Protein AF-A0A8S9NNX0-F1 (afdb_monomer_lite)

InterPro domains:
  IPR007657 Glycosyltransferase 61 [PTHR48437] (2-132)

Sequence (149 aa):
MLNEYVQEGGIDTHTMRDLVASIRVVGTEDFVCEEWVEEPTLLVTRFEYANMFHTVTDWYSAYVSSRVTGLPNRPHVVFIDGHCTTQLEETWTALFSGIRYAKNFSKPVCFRHAVLSPLGYETALVKGLSEEIYCKEESSAQSLAKPQR

Structure (mmCIF, N/CA/C/O backbone):
data_AF-A0A8S9NNX0-F1
#
_entry.id   AF-A0A8S9NNX0-F1
#
loop_
_atom_site.group_PDB
_atom_site.id
_atom_site.type_symbol
_atom_site.label_atom_id
_atom_site.label_alt_id
_atom_site.label_comp_id
_atom_site.label_asym_id
_atom_site.label_entity_id
_atom_site.label_seq_id
_atom_site.pdbx_PDB_ins_code
_atom_site.Cartn_x
_atom_site.Cartn_y
_atom_site.Cartn_z
_atom_site.occupancy
_atom_site.B_iso_or_equiv
_atom_site.auth_seq_id
_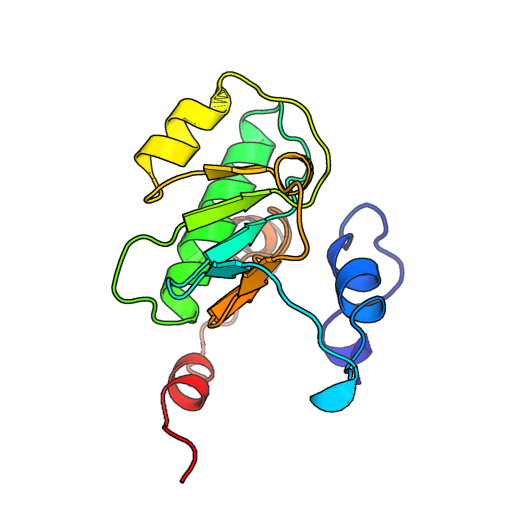atom_site.auth_comp_id
_atom_site.auth_asym_id
_atom_site.auth_atom_id
_atom_site.pdbx_PDB_model_num
ATOM 1 N N . MET A 1 1 ? -2.770 -25.500 1.311 1.00 59.56 1 MET A N 1
ATOM 2 C CA . MET A 1 1 ? -1.909 -24.846 2.340 1.00 59.56 1 MET A CA 1
ATOM 3 C C . MET A 1 1 ? -1.230 -23.612 1.748 1.00 59.56 1 MET A C 1
ATOM 5 O O . MET A 1 1 ? -1.128 -23.543 0.537 1.00 59.56 1 MET A O 1
ATOM 9 N N . LEU A 1 2 ? -0.737 -22.656 2.556 1.00 61.38 2 LEU A N 1
ATOM 10 C CA . LEU A 1 2 ? -0.087 -21.413 2.075 1.00 61.38 2 LEU A CA 1
ATOM 11 C C . LEU A 1 2 ? 1.001 -21.660 1.006 1.00 61.38 2 LEU A C 1
ATOM 13 O O . LEU A 1 2 ? 1.116 -20.884 0.066 1.00 61.38 2 LEU A O 1
ATOM 17 N N . ASN A 1 3 ? 1.710 -22.790 1.097 1.00 65.00 3 ASN A N 1
ATOM 18 C CA . ASN A 1 3 ? 2.726 -23.236 0.134 1.00 65.00 3 ASN A CA 1
ATOM 19 C C . ASN A 1 3 ? 2.211 -23.467 -1.297 1.00 65.00 3 ASN A C 1
ATOM 21 O O . ASN A 1 3 ? 3.009 -23.473 -2.227 1.00 65.00 3 ASN A O 1
ATOM 25 N N . GLU A 1 4 ? 0.906 -23.664 -1.484 1.00 65.81 4 GLU A N 1
ATOM 26 C CA . GLU A 1 4 ? 0.286 -23.783 -2.813 1.00 65.81 4 GLU A CA 1
ATOM 27 C C . GLU A 1 4 ? 0.162 -22.425 -3.516 1.00 65.81 4 GLU A C 1
ATOM 29 O O . GLU A 1 4 ? 0.080 -22.382 -4.738 1.00 65.81 4 GLU A O 1
ATOM 34 N N . TYR A 1 5 ? 0.157 -21.326 -2.754 1.00 63.59 5 TYR A N 1
ATOM 35 C CA . TYR A 1 5 ? -0.096 -19.974 -3.263 1.00 63.59 5 TYR A CA 1
ATOM 36 C C . TYR A 1 5 ? 1.111 -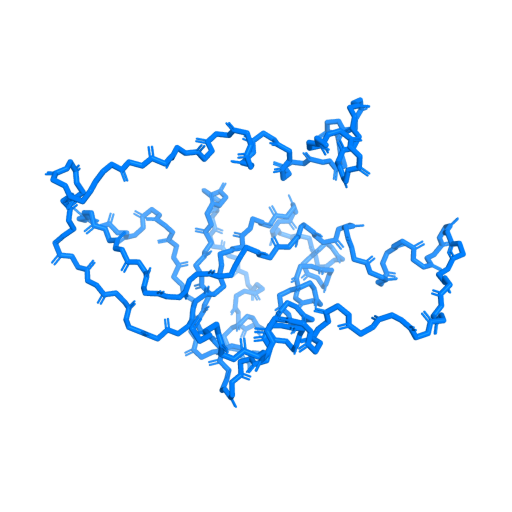19.042 -3.120 1.00 63.59 5 TYR A C 1
ATOM 38 O O . TYR A 1 5 ? 1.243 -18.087 -3.879 1.00 63.59 5 TYR A O 1
ATOM 46 N N . VAL A 1 6 ? 1.997 -19.315 -2.160 1.00 65.31 6 VAL A N 1
ATOM 47 C CA . VAL A 1 6 ? 3.218 -18.551 -1.897 1.00 65.31 6 VAL A CA 1
ATOM 48 C C . VAL A 1 6 ? 4.348 -19.558 -1.717 1.00 65.31 6 VAL A C 1
ATOM 50 O O . VAL A 1 6 ? 4.319 -20.337 -0.766 1.00 65.31 6 VAL A O 1
ATOM 53 N N . GLN A 1 7 ? 5.322 -19.596 -2.626 1.00 61.66 7 GLN A N 1
ATOM 54 C CA . GLN A 1 7 ? 6.425 -20.564 -2.566 1.00 61.66 7 GLN A CA 1
ATOM 55 C C . GLN A 1 7 ? 7.536 -20.105 -1.601 1.00 61.66 7 GLN A C 1
ATOM 57 O O . GLN A 1 7 ? 7.629 -18.933 -1.235 1.00 61.66 7 GLN A O 1
ATOM 62 N N . GLU A 1 8 ? 8.340 -21.052 -1.116 1.00 58.00 8 GLU A N 1
ATOM 63 C CA . GLU A 1 8 ? 9.495 -20.809 -0.239 1.00 58.00 8 GLU A CA 1
ATOM 64 C C . GLU A 1 8 ? 10.768 -20.570 -1.074 1.00 58.00 8 GLU A C 1
ATOM 66 O O . GLU A 1 8 ? 10.925 -21.177 -2.129 1.00 58.00 8 GLU A O 1
ATOM 71 N N . GLY A 1 9 ? 11.691 -19.721 -0.599 1.00 53.53 9 GLY A N 1
ATOM 72 C CA . GLY A 1 9 ? 13.013 -19.525 -1.228 1.00 53.53 9 GLY A CA 1
ATOM 73 C C . GLY A 1 9 ? 13.219 -18.223 -2.012 1.00 53.53 9 GLY A C 1
ATOM 74 O O . GLY A 1 9 ? 14.293 -18.022 -2.568 1.00 53.53 9 GLY A O 1
ATOM 75 N N . GLY A 1 10 ? 12.239 -17.320 -2.018 1.00 55.75 10 GLY A N 1
ATOM 76 C CA . GLY A 1 10 ? 12.318 -16.020 -2.685 1.00 55.75 10 GLY A CA 1
ATOM 77 C C . GLY A 1 10 ? 12.356 -14.849 -1.708 1.00 55.75 10 GLY A C 1
ATOM 78 O O . GLY A 1 10 ? 11.469 -14.013 -1.743 1.00 55.75 10 GLY A O 1
ATOM 79 N N . ILE A 1 11 ? 13.312 -14.779 -0.779 1.00 49.47 11 ILE A N 1
ATOM 80 C CA . ILE A 1 11 ? 13.356 -13.677 0.214 1.00 49.47 11 ILE A CA 1
ATOM 81 C C . ILE A 1 11 ? 13.494 -12.302 -0.480 1.00 49.47 11 ILE A C 1
ATOM 83 O O . ILE A 1 11 ? 12.948 -11.313 0.004 1.00 49.47 11 ILE A O 1
ATOM 87 N N . ASP A 1 12 ? 14.094 -12.269 -1.675 1.00 52.91 12 ASP A N 1
ATOM 88 C CA . ASP A 1 12 ? 14.181 -11.081 -2.540 1.00 52.91 12 ASP A CA 1
ATOM 89 C C . ASP A 1 12 ? 12.885 -10.785 -3.334 1.00 52.91 12 ASP A C 1
ATOM 91 O O . ASP A 1 12 ? 12.769 -9.739 -3.969 1.00 52.91 12 ASP A O 1
ATOM 95 N N . THR A 1 13 ? 11.903 -11.693 -3.317 1.00 54.28 13 THR A N 1
ATOM 96 C CA . THR A 1 13 ? 10.681 -11.663 -4.147 1.00 54.28 13 THR A CA 1
ATOM 97 C C . THR A 1 13 ? 9.374 -11.754 -3.342 1.00 54.28 13 THR A C 1
ATOM 99 O O . THR A 1 13 ? 8.355 -11.229 -3.778 1.00 54.28 13 THR A O 1
ATOM 102 N N . HIS A 1 14 ? 9.377 -12.322 -2.131 1.00 56.34 14 HIS A N 1
ATOM 103 C CA . HIS A 1 14 ? 8.176 -12.731 -1.390 1.00 56.34 14 HIS A CA 1
ATOM 104 C C . HIS A 1 14 ? 8.104 -12.176 0.043 1.00 56.34 14 HIS A C 1
ATOM 106 O O . HIS A 1 14 ? 7.770 -12.899 0.986 1.00 56.34 14 HIS A O 1
ATOM 112 N N . THR A 1 15 ? 8.323 -10.872 0.232 1.00 62.81 15 THR A N 1
ATOM 113 C CA . THR A 1 15 ? 8.148 -10.205 1.545 1.00 62.81 15 THR A CA 1
ATOM 114 C C . THR A 1 15 ? 6.732 -10.351 2.129 1.00 62.81 15 THR A C 1
ATOM 116 O O . THR A 1 15 ? 6.525 -10.184 3.330 1.00 62.81 15 THR A O 1
ATOM 119 N N . MET A 1 16 ? 5.745 -10.725 1.307 1.00 66.56 16 MET A N 1
ATOM 120 C CA . MET A 1 16 ? 4.369 -10.980 1.741 1.00 66.56 16 MET A CA 1
ATOM 121 C C . MET A 1 16 ? 4.189 -12.318 2.471 1.00 66.56 16 MET A C 1
ATOM 123 O O . MET A 1 16 ? 3.224 -12.452 3.222 1.00 66.56 16 MET A O 1
ATOM 127 N N . ARG A 1 17 ? 5.082 -13.305 2.290 1.00 72.69 17 ARG A N 1
ATOM 128 C CA . ARG A 1 17 ? 4.954 -14.616 2.953 1.00 72.69 17 ARG A CA 1
ATOM 129 C C . ARG A 1 17 ? 5.031 -14.469 4.465 1.00 72.69 17 ARG A C 1
ATOM 131 O O . ARG A 1 17 ? 4.129 -14.919 5.166 1.00 72.69 17 ARG A O 1
ATOM 138 N N . ASP A 1 18 ? 6.083 -13.813 4.939 1.00 73.12 18 ASP A N 1
ATOM 139 C CA . ASP A 1 18 ? 6.315 -13.601 6.366 1.00 73.12 18 ASP A CA 1
ATOM 140 C C . ASP A 1 18 ? 5.233 -12.701 6.963 1.00 73.12 18 ASP A C 1
ATOM 142 O O . ASP A 1 18 ? 4.747 -12.970 8.061 1.00 73.12 18 ASP A O 1
ATOM 146 N N . LEU A 1 19 ? 4.769 -11.698 6.204 1.00 75.19 19 LEU A N 1
ATOM 147 C CA . LEU A 1 19 ? 3.626 -10.880 6.598 1.00 75.19 19 LEU A CA 1
ATOM 148 C C . LEU A 1 19 ? 2.377 -11.745 6.814 1.00 75.19 19 LEU A C 1
ATOM 150 O O . LEU A 1 19 ? 1.790 -11.691 7.891 1.00 75.19 19 LEU A O 1
ATOM 154 N N . VAL A 1 20 ? 1.989 -12.573 5.839 1.00 78.94 20 VAL A N 1
ATOM 155 C CA . VAL A 1 20 ? 0.808 -13.447 5.948 1.00 78.94 20 VAL A CA 1
ATOM 156 C C . VAL A 1 20 ? 0.980 -14.480 7.063 1.00 78.94 20 VAL A C 1
ATOM 158 O O . VAL A 1 20 ? 0.051 -14.702 7.835 1.00 78.94 20 VAL A O 1
ATOM 161 N N . ALA A 1 21 ? 2.168 -15.071 7.201 1.00 80.19 21 ALA A N 1
ATOM 162 C CA . ALA A 1 21 ? 2.479 -16.023 8.265 1.00 80.19 21 ALA A CA 1
ATOM 163 C C . ALA A 1 21 ? 2.446 -15.385 9.666 1.00 80.19 21 ALA A C 1
ATOM 165 O O . ALA A 1 21 ? 2.185 -16.076 10.651 1.00 80.19 21 ALA A O 1
ATOM 166 N N . SER A 1 22 ? 2.683 -14.074 9.765 1.00 81.50 22 SER A N 1
ATOM 167 C CA . SER A 1 22 ? 2.605 -13.326 11.023 1.00 81.50 22 SER A CA 1
ATOM 168 C C . SER A 1 22 ? 1.176 -12.965 11.448 1.00 81.50 22 SER A C 1
ATOM 170 O O . SER A 1 22 ? 0.970 -12.565 12.597 1.00 81.50 22 SER A O 1
ATOM 172 N N . ILE A 1 23 ? 0.184 -13.119 10.559 1.00 84.75 23 ILE A N 1
ATOM 173 C CA . ILE A 1 23 ? -1.217 -12.814 10.864 1.00 84.75 23 ILE A CA 1
ATOM 174 C C . ILE A 1 23 ? -1.715 -13.765 11.951 1.00 84.75 23 ILE A C 1
ATOM 176 O O . ILE A 1 23 ? -1.660 -14.988 11.829 1.00 84.75 23 ILE A O 1
ATOM 180 N N . ARG A 1 24 ? -2.254 -13.181 13.020 1.00 87.06 24 ARG A N 1
ATOM 181 C CA . ARG A 1 24 ? -2.886 -13.911 14.116 1.00 87.06 24 ARG A CA 1
ATOM 182 C C . ARG A 1 24 ? -4.384 -13.678 14.088 1.00 87.06 24 ARG A C 1
ATOM 184 O O . ARG A 1 24 ? -4.836 -12.540 14.014 1.00 87.06 24 ARG A O 1
ATOM 191 N N . VAL A 1 25 ? -5.143 -14.762 14.194 1.00 87.25 25 VAL A N 1
ATOM 192 C CA . VAL A 1 25 ? -6.583 -14.697 14.445 1.00 87.25 25 VAL A CA 1
ATOM 193 C C . VAL A 1 25 ? -6.776 -14.594 15.953 1.00 87.25 25 VAL A C 1
ATOM 195 O O . VAL A 1 25 ? -6.304 -15.454 16.694 1.00 87.25 25 VAL A O 1
ATOM 198 N N . VAL A 1 26 ? -7.434 -13.529 16.399 1.00 86.12 26 VAL A N 1
ATOM 199 C CA . VAL A 1 26 ? -7.739 -13.275 17.813 1.00 86.12 26 VAL A CA 1
ATOM 200 C C . VAL A 1 26 ? -9.249 -13.323 18.037 1.00 86.12 26 VAL A C 1
ATOM 202 O O . VAL A 1 26 ? -10.024 -13.057 17.117 1.00 86.12 26 VAL A O 1
ATOM 205 N N . GLY A 1 27 ? -9.669 -13.699 19.246 1.00 83.88 27 GLY A N 1
ATOM 206 C CA . GLY A 1 27 ? -11.078 -13.674 19.634 1.00 83.88 27 GLY A CA 1
ATOM 207 C C . GLY A 1 27 ? -11.600 -12.243 19.785 1.00 83.88 27 GLY A C 1
ATOM 208 O O . GLY A 1 27 ? -10.828 -11.305 19.967 1.00 83.88 27 GLY A O 1
ATOM 209 N N . THR A 1 28 ? -12.922 -12.070 19.748 1.00 79.88 28 THR A N 1
ATOM 210 C CA . THR A 1 28 ? -13.570 -10.753 19.897 1.00 79.88 28 THR A CA 1
ATOM 211 C C . THR A 1 28 ? -13.330 -10.110 21.263 1.00 79.88 28 THR A C 1
ATOM 213 O O . THR A 1 28 ? -13.373 -8.892 21.372 1.00 79.88 28 THR A O 1
ATOM 216 N N . GLU A 1 29 ? -13.080 -10.923 22.290 1.00 80.50 29 GLU A N 1
ATOM 217 C CA . GLU A 1 29 ? -12.841 -10.496 23.677 1.00 80.50 29 GLU A CA 1
ATOM 218 C C . GLU A 1 29 ? -11.425 -9.909 23.866 1.00 80.50 29 GLU A C 1
ATOM 220 O O . GLU A 1 29 ? -11.235 -8.993 24.660 1.00 80.50 29 GLU A O 1
ATOM 225 N N . ASP A 1 30 ? -10.440 -10.392 23.097 1.00 77.94 30 ASP A N 1
ATOM 226 C CA . ASP A 1 30 ? -9.030 -9.968 23.172 1.00 77.94 30 ASP A CA 1
ATOM 227 C C . ASP A 1 30 ? -8.711 -8.794 22.226 1.00 77.94 30 ASP A C 1
ATOM 229 O O . ASP A 1 30 ? -7.576 -8.317 22.140 1.00 77.94 30 ASP A O 1
ATOM 233 N N . PHE A 1 31 ? -9.711 -8.342 21.470 1.00 74.31 31 PHE A N 1
ATOM 234 C CA . PHE A 1 31 ? -9.565 -7.368 20.401 1.00 74.31 31 PHE A CA 1
ATOM 235 C C . PHE A 1 31 ? -9.922 -5.957 20.893 1.00 74.31 31 PHE A C 1
ATOM 237 O O . PHE A 1 31 ? -11.085 -5.557 20.905 1.00 74.31 31 PHE A O 1
ATOM 244 N N . VAL A 1 32 ? -8.906 -5.190 21.307 1.00 81.31 32 VAL A N 1
ATOM 245 C CA . VAL A 1 32 ? -9.065 -3.814 21.813 1.00 81.31 32 VAL A CA 1
ATOM 246 C C . VAL A 1 32 ? -8.656 -2.802 20.742 1.00 81.31 32 VAL A C 1
ATOM 248 O O . VAL A 1 32 ? -7.475 -2.659 20.429 1.00 81.31 32 VAL A O 1
ATOM 251 N N . CYS A 1 33 ? -9.632 -2.063 20.214 1.00 87.19 33 CYS A N 1
ATOM 252 C CA . CYS A 1 33 ? -9.411 -0.967 19.269 1.00 87.19 33 CYS A CA 1
ATOM 253 C C . CYS A 1 33 ? -9.953 0.331 19.848 1.00 87.19 33 CYS A C 1
ATOM 255 O O . CYS A 1 33 ? -11.117 0.395 20.244 1.00 87.19 33 CYS A O 1
ATOM 257 N N . GLU A 1 34 ? -9.128 1.373 19.860 1.00 91.44 34 GLU A N 1
ATOM 258 C CA . GLU A 1 34 ? -9.560 2.712 20.267 1.00 91.44 34 GLU A CA 1
ATOM 259 C C . GLU A 1 34 ? -10.084 3.532 19.084 1.00 91.44 34 GLU A C 1
ATOM 261 O O . GLU A 1 34 ? -10.920 4.414 19.267 1.00 91.44 34 GLU A O 1
ATOM 266 N N . GLU A 1 35 ? -9.598 3.243 17.875 1.00 92.88 35 GLU A N 1
ATOM 267 C CA . GLU A 1 35 ? -10.015 3.888 16.631 1.00 92.88 35 GLU A CA 1
ATOM 268 C C . GLU A 1 35 ? -10.481 2.831 15.629 1.00 92.88 35 GLU A C 1
ATOM 270 O O . GLU A 1 35 ? -9.844 1.788 15.451 1.00 92.88 35 GLU A O 1
ATOM 275 N N . TRP A 1 36 ? -11.589 3.129 14.954 1.00 93.19 36 TRP A N 1
ATOM 276 C CA . TRP A 1 36 ? -12.116 2.332 13.856 1.00 93.19 36 TRP A CA 1
ATOM 277 C C . TRP A 1 36 ? -12.112 3.148 12.572 1.00 93.19 36 TRP A C 1
ATOM 279 O O . TRP A 1 36 ? -12.656 4.249 12.528 1.00 93.19 36 TRP A O 1
ATOM 289 N N . VAL A 1 37 ? -11.515 2.576 11.531 1.00 94.00 37 VAL A N 1
ATOM 290 C CA . VAL A 1 37 ? -11.589 3.074 10.159 1.00 94.00 37 VAL A CA 1
ATOM 291 C C . VAL A 1 37 ? -12.667 2.272 9.440 1.00 94.00 37 VAL A C 1
ATOM 293 O O . VAL A 1 37 ? -12.542 1.055 9.258 1.00 94.00 37 VAL A O 1
ATOM 296 N N . GLU A 1 38 ? -13.749 2.956 9.082 1.00 93.31 38 GLU A N 1
ATOM 297 C CA . GLU A 1 38 ? -14.928 2.357 8.451 1.00 93.31 38 GLU A CA 1
ATOM 298 C C . GLU A 1 38 ? -14.740 2.240 6.928 1.00 93.31 38 GLU A C 1
ATOM 300 O O . GLU A 1 38 ? -15.236 1.306 6.296 1.00 93.31 38 GLU A O 1
ATOM 305 N N . GLU A 1 39 ? -13.971 3.149 6.329 1.00 92.38 39 GLU A N 1
ATOM 306 C CA . GLU A 1 39 ? -13.695 3.182 4.900 1.00 92.38 39 GLU A CA 1
ATOM 307 C C . GLU A 1 39 ? -12.719 2.074 4.457 1.00 92.38 39 GLU A C 1
ATOM 309 O O . GLU A 1 39 ? -11.722 1.796 5.137 1.00 92.38 39 GLU A O 1
ATOM 314 N N . PRO A 1 40 ? -12.928 1.475 3.265 1.00 93.25 40 PRO A N 1
ATOM 315 C CA . PRO A 1 40 ? -11.987 0.515 2.706 1.00 93.25 40 PRO A CA 1
ATOM 316 C C . PRO A 1 40 ? -10.575 1.087 2.575 1.00 93.25 40 PRO A C 1
ATOM 318 O O . PRO A 1 40 ? -10.360 2.142 1.967 1.00 93.25 40 PRO A O 1
ATOM 321 N N . THR A 1 41 ? -9.609 0.353 3.120 1.00 96.81 41 THR A N 1
ATOM 322 C CA . THR A 1 41 ? -8.212 0.782 3.191 1.00 96.81 41 THR A CA 1
ATOM 323 C C . THR A 1 41 ? -7.291 -0.276 2.595 1.00 96.81 41 THR A C 1
ATOM 325 O O . THR A 1 41 ? -7.346 -1.449 2.964 1.00 96.81 41 THR A O 1
ATOM 328 N N . LEU A 1 42 ? -6.417 0.145 1.681 1.00 97.00 42 LEU A N 1
ATOM 329 C CA . LEU A 1 42 ? -5.323 -0.681 1.186 1.00 97.00 42 LEU A CA 1
ATOM 330 C C . LEU A 1 42 ? -4.157 -0.616 2.171 1.00 97.00 42 LEU A C 1
ATOM 332 O O . LEU A 1 42 ? -3.672 0.468 2.495 1.00 97.00 42 LEU A O 1
ATOM 336 N N . LEU A 1 43 ? -3.675 -1.773 2.605 1.00 95.19 43 LEU A N 1
ATOM 337 C CA . LEU A 1 43 ? -2.422 -1.897 3.339 1.00 95.19 43 LEU A CA 1
ATOM 338 C C . LEU A 1 43 ? -1.319 -2.219 2.332 1.00 95.19 43 LEU A C 1
ATOM 340 O O . LEU A 1 43 ? -1.403 -3.219 1.614 1.00 95.19 43 LEU A O 1
ATOM 344 N N . VAL A 1 44 ? -0.316 -1.347 2.250 1.00 93.56 44 VAL A N 1
ATOM 345 C CA . VAL A 1 44 ? 0.741 -1.414 1.235 1.00 93.56 44 VAL A CA 1
ATOM 346 C C . VAL A 1 44 ? 2.106 -1.509 1.907 1.00 93.56 44 VAL A C 1
ATOM 348 O O . VAL A 1 44 ? 2.482 -0.652 2.710 1.00 93.56 44 VAL A O 1
ATOM 351 N N . THR A 1 45 ? 2.867 -2.530 1.527 1.00 89.69 45 THR A N 1
ATOM 352 C CA . THR A 1 45 ? 4.310 -2.613 1.765 1.00 89.69 45 THR A CA 1
ATOM 353 C C . THR A 1 45 ? 5.004 -2.185 0.478 1.00 89.69 45 THR A C 1
ATOM 355 O O . THR A 1 45 ? 4.810 -2.838 -0.544 1.00 89.69 45 THR A O 1
ATOM 358 N N . ARG A 1 46 ? 5.774 -1.092 0.488 1.00 89.62 46 ARG A N 1
ATOM 359 C CA . ARG A 1 46 ? 6.532 -0.650 -0.695 1.00 89.62 46 ARG A CA 1
ATOM 360 C C . ARG A 1 46 ? 7.850 -1.405 -0.784 1.00 89.62 46 ARG A C 1
ATOM 362 O O . ARG A 1 46 ? 8.505 -1.602 0.241 1.00 89.62 46 ARG A O 1
ATOM 369 N N . PHE A 1 47 ? 8.250 -1.782 -1.996 1.00 84.38 47 PHE A N 1
ATOM 370 C CA . PHE A 1 47 ? 9.496 -2.524 -2.203 1.00 84.38 47 PHE A CA 1
ATOM 371 C C . PHE A 1 47 ? 10.728 -1.617 -2.093 1.00 84.38 47 PHE A C 1
ATOM 373 O O . PHE A 1 47 ? 11.535 -1.769 -1.183 1.00 84.38 47 PHE A O 1
ATOM 380 N N . GLU A 1 48 ? 10.833 -0.618 -2.971 1.00 85.25 48 GLU A N 1
ATOM 381 C CA . GLU A 1 48 ? 11.895 0.392 -2.938 1.00 85.25 48 GLU A CA 1
ATOM 382 C C . GLU A 1 48 ? 11.275 1.783 -3.128 1.00 85.25 48 GLU A C 1
ATOM 384 O O . GLU A 1 48 ? 11.193 2.329 -4.227 1.00 85.25 48 GLU A O 1
ATOM 389 N N . TYR A 1 49 ? 10.807 2.348 -2.016 1.00 86.00 49 TYR A N 1
ATOM 390 C CA . TYR A 1 49 ? 9.969 3.552 -1.949 1.00 86.00 49 TYR A CA 1
ATOM 391 C C . TYR A 1 49 ? 10.575 4.831 -2.561 1.00 86.00 49 TYR A C 1
ATOM 393 O O . TYR A 1 49 ? 9.841 5.778 -2.829 1.00 86.00 49 TYR A O 1
ATOM 401 N N . ALA A 1 50 ? 11.897 4.879 -2.753 1.00 88.75 50 ALA A N 1
ATOM 402 C CA . ALA A 1 50 ? 12.609 6.023 -3.329 1.00 88.75 50 ALA A CA 1
ATOM 403 C C . ALA A 1 50 ? 12.908 5.859 -4.829 1.00 88.75 50 ALA A C 1
ATOM 405 O O . ALA A 1 50 ? 13.363 6.802 -5.479 1.00 88.75 50 ALA A O 1
ATOM 406 N N . ASN A 1 51 ? 12.660 4.677 -5.390 1.00 92.00 51 ASN A N 1
ATOM 407 C CA . ASN A 1 51 ? 12.953 4.366 -6.778 1.00 92.00 51 ASN A CA 1
ATOM 408 C C . ASN A 1 51 ? 11.658 4.372 -7.596 1.00 92.00 51 ASN A C 1
ATOM 410 O O . ASN A 1 51 ? 10.706 3.641 -7.310 1.00 92.00 51 ASN A O 1
ATOM 414 N N . MET A 1 52 ? 11.621 5.212 -8.633 1.00 92.25 52 MET A N 1
ATOM 415 C CA . MET A 1 52 ? 10.431 5.416 -9.461 1.00 92.25 52 MET A CA 1
ATOM 416 C C . MET A 1 52 ? 9.970 4.128 -10.148 1.00 92.25 52 MET A C 1
ATOM 418 O O . MET A 1 52 ? 8.770 3.876 -10.192 1.00 92.25 52 MET A O 1
ATOM 422 N N . PHE A 1 53 ? 10.896 3.286 -10.615 1.00 89.12 53 PHE A N 1
ATOM 423 C CA . PHE A 1 53 ? 10.548 2.024 -11.265 1.00 89.12 53 PHE A CA 1
ATOM 424 C C . PHE A 1 53 ? 9.757 1.116 -10.317 1.00 89.12 53 PHE A C 1
ATOM 426 O O . PHE A 1 53 ? 8.646 0.694 -10.637 1.00 89.12 53 PHE A O 1
ATOM 433 N N . HIS A 1 54 ? 10.285 0.883 -9.115 1.00 89.56 54 HIS A N 1
ATOM 434 C CA . HIS A 1 54 ? 9.616 0.055 -8.114 1.00 89.56 54 HIS A CA 1
ATOM 435 C C . HIS A 1 54 ? 8.311 0.694 -7.634 1.00 89.56 54 HIS A C 1
ATOM 437 O O . HIS A 1 54 ? 7.288 0.021 -7.522 1.00 89.56 54 HIS A O 1
ATOM 443 N N . THR A 1 55 ? 8.295 2.013 -7.462 1.00 92.56 55 THR A N 1
ATOM 444 C CA . THR A 1 55 ? 7.089 2.716 -7.015 1.00 92.56 55 THR A CA 1
ATOM 445 C C . THR A 1 55 ? 5.958 2.641 -8.049 1.00 92.56 55 THR A C 1
ATOM 447 O O . THR A 1 55 ? 4.797 2.502 -7.670 1.00 92.56 55 THR A O 1
ATOM 450 N N . VAL A 1 56 ? 6.267 2.645 -9.353 1.00 92.75 56 VAL A N 1
ATOM 451 C CA . VAL A 1 56 ? 5.265 2.411 -10.410 1.00 92.75 56 VAL A CA 1
ATOM 452 C C . VAL A 1 56 ? 4.626 1.031 -10.266 1.00 92.75 56 VAL A C 1
ATOM 454 O O . VAL A 1 56 ? 3.406 0.905 -10.403 1.00 92.75 56 VAL A O 1
ATOM 457 N N . THR A 1 57 ? 5.420 0.005 -9.955 1.00 90.75 57 THR A N 1
ATOM 458 C CA . THR A 1 57 ? 4.878 -1.340 -9.719 1.00 90.75 57 THR A CA 1
ATOM 459 C C . THR A 1 57 ? 3.991 -1.382 -8.473 1.00 90.75 57 THR A C 1
ATOM 461 O O . THR A 1 57 ? 2.909 -1.962 -8.524 1.00 90.75 57 THR A O 1
ATOM 464 N N . ASP A 1 58 ? 4.356 -0.671 -7.401 1.00 92.31 58 ASP A N 1
ATOM 465 C CA . ASP A 1 58 ? 3.536 -0.570 -6.188 1.00 92.31 58 ASP A CA 1
ATOM 466 C C . ASP A 1 58 ? 2.207 0.176 -6.442 1.00 92.31 58 ASP A C 1
ATOM 468 O O . ASP A 1 58 ? 1.152 -0.257 -5.967 1.00 92.31 58 ASP A O 1
ATOM 472 N N . TRP A 1 59 ? 2.210 1.255 -7.240 1.00 94.56 59 TRP A N 1
ATOM 473 C CA . TRP A 1 59 ? 0.980 1.952 -7.653 1.00 94.56 59 TRP A CA 1
ATOM 474 C C . TRP A 1 59 ? 0.047 1.045 -8.445 1.00 94.56 59 TRP A C 1
ATOM 476 O O . TRP A 1 59 ? -1.161 1.026 -8.194 1.00 94.56 59 TRP A O 1
ATOM 486 N N . TYR A 1 60 ? 0.603 0.294 -9.397 1.00 93.19 60 TYR A N 1
ATOM 487 C CA . TYR A 1 60 ? -0.162 -0.659 -10.186 1.00 93.19 60 TYR A CA 1
ATOM 488 C C . TYR A 1 60 ? -0.784 -1.735 -9.291 1.00 93.19 60 TYR A C 1
ATOM 490 O O . TYR A 1 60 ? -1.989 -1.981 -9.384 1.00 93.19 60 TYR A O 1
ATOM 498 N N . SER A 1 61 ? -0.002 -2.319 -8.379 1.00 91.75 61 SER A N 1
ATOM 499 C CA . SER A 1 61 ? -0.482 -3.338 -7.444 1.00 91.75 61 SER A CA 1
ATOM 500 C C . SER A 1 61 ? -1.614 -2.829 -6.557 1.00 91.75 61 SER A C 1
ATOM 502 O O . SER A 1 61 ? -2.652 -3.488 -6.442 1.00 91.75 61 SER A O 1
ATOM 504 N N . ALA A 1 62 ? -1.473 -1.629 -5.992 1.00 94.19 62 ALA A N 1
ATOM 505 C CA . ALA A 1 62 ? -2.513 -1.017 -5.171 1.00 94.19 62 ALA A CA 1
ATOM 506 C C . ALA A 1 62 ? -3.787 -0.733 -5.988 1.00 94.19 62 ALA A C 1
ATOM 508 O O . ALA A 1 62 ? -4.903 -1.038 -5.554 1.00 94.19 62 ALA A O 1
ATOM 509 N N . TYR A 1 63 ? -3.637 -0.217 -7.213 1.00 93.56 63 TYR A N 1
ATOM 510 C CA . TYR A 1 63 ? -4.762 0.018 -8.113 1.00 93.56 63 TYR A CA 1
ATOM 511 C C . TYR A 1 63 ? -5.503 -1.281 -8.451 1.00 93.56 63 TYR A C 1
ATOM 513 O O . TYR A 1 63 ? -6.717 -1.361 -8.251 1.00 93.56 63 TYR A O 1
ATOM 521 N N . VAL A 1 64 ? -4.799 -2.316 -8.914 1.00 91.94 64 VAL A N 1
ATOM 522 C CA . VAL A 1 64 ? -5.407 -3.607 -9.271 1.00 91.94 64 VAL A CA 1
ATOM 523 C C . VAL A 1 64 ? -6.078 -4.253 -8.063 1.00 91.94 64 VAL A C 1
ATOM 525 O O . VAL A 1 64 ? -7.204 -4.730 -8.194 1.00 91.94 64 VAL A O 1
ATOM 528 N N . SER A 1 65 ? -5.464 -4.183 -6.880 1.00 92.31 65 SER A N 1
ATOM 529 C CA . SER A 1 65 ? -6.059 -4.689 -5.635 1.00 92.31 65 SER A CA 1
ATOM 530 C C . SER A 1 65 ? -7.417 -4.054 -5.355 1.00 92.31 65 SER A C 1
ATOM 532 O O . SER A 1 65 ? -8.373 -4.766 -5.048 1.00 92.31 65 SER A O 1
ATOM 534 N N . SER A 1 66 ? -7.551 -2.737 -5.555 1.00 93.06 66 SER A N 1
ATOM 535 C CA . SER A 1 66 ? -8.837 -2.045 -5.389 1.00 93.06 66 SER A CA 1
ATOM 536 C C . SER A 1 66 ? -9.901 -2.507 -6.392 1.00 93.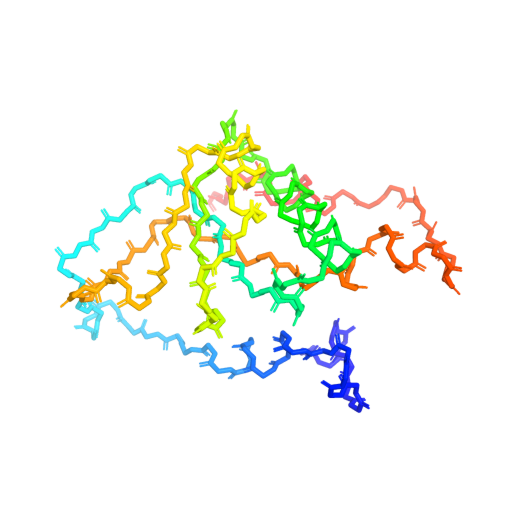06 66 SER A C 1
ATOM 538 O O . SER A 1 66 ? -11.084 -2.571 -6.061 1.00 93.06 66 SER A O 1
ATOM 540 N N . ARG A 1 67 ? -9.493 -2.868 -7.618 1.00 91.69 67 ARG A N 1
ATOM 541 C CA . ARG A 1 67 ? -10.405 -3.329 -8.674 1.00 91.69 67 ARG A CA 1
ATOM 542 C C . ARG A 1 67 ? -10.854 -4.763 -8.460 1.00 91.69 67 ARG A C 1
ATOM 544 O O . ARG A 1 67 ? -12.046 -5.036 -8.553 1.00 91.69 67 ARG A O 1
ATOM 551 N N . VAL A 1 68 ? -9.921 -5.659 -8.152 1.00 89.12 68 VAL A N 1
ATOM 552 C CA . VAL A 1 68 ? -10.205 -7.086 -7.943 1.00 89.12 68 VAL A CA 1
ATOM 553 C C . VAL A 1 68 ? -11.083 -7.300 -6.711 1.00 89.12 68 VAL A C 1
ATOM 555 O O . VAL A 1 68 ? -11.961 -8.156 -6.732 1.00 89.12 68 VAL A O 1
ATOM 558 N N . THR A 1 69 ? -10.904 -6.486 -5.670 1.00 90.88 69 THR A N 1
ATOM 559 C CA . THR A 1 69 ? -11.751 -6.522 -4.465 1.00 90.88 69 THR A CA 1
ATOM 560 C C . THR A 1 69 ? -13.062 -5.739 -4.606 1.00 90.88 69 THR A C 1
ATOM 562 O O . THR A 1 69 ? -13.860 -5.708 -3.673 1.00 90.88 69 THR A O 1
ATOM 565 N N . GLY A 1 70 ? -13.322 -5.130 -5.769 1.00 91.88 70 GLY A N 1
ATOM 566 C CA . GLY A 1 70 ? -14.598 -4.480 -6.072 1.00 91.88 70 GLY A CA 1
ATOM 567 C C . GLY A 1 70 ? -14.879 -3.221 -5.250 1.00 91.88 70 GLY A C 1
ATOM 568 O O . GLY A 1 70 ? -16.043 -2.922 -4.983 1.00 91.88 70 GLY A O 1
ATOM 569 N N . LEU A 1 71 ? -13.845 -2.479 -4.837 1.00 90.62 71 LEU A N 1
ATOM 570 C CA . LEU A 1 71 ? -14.041 -1.261 -4.050 1.00 90.62 71 LEU A CA 1
ATOM 571 C C . LEU A 1 71 ? -14.758 -0.190 -4.896 1.00 90.62 71 LEU A C 1
ATOM 573 O O . LEU A 1 71 ? -14.306 0.123 -6.002 1.00 90.62 71 LEU A O 1
ATOM 577 N N . PRO A 1 72 ? -15.865 0.396 -4.398 1.00 85.88 72 PRO A N 1
ATOM 578 C CA . PRO A 1 72 ? -16.699 1.299 -5.194 1.00 85.88 72 PRO A CA 1
ATOM 579 C C . PRO A 1 72 ? -16.054 2.674 -5.409 1.00 85.88 72 PRO A C 1
ATOM 581 O O . PRO A 1 72 ? -16.327 3.340 -6.404 1.00 85.88 72 PRO A O 1
ATOM 584 N N . ASN A 1 73 ? -15.186 3.088 -4.485 1.00 89.62 73 ASN A N 1
ATOM 58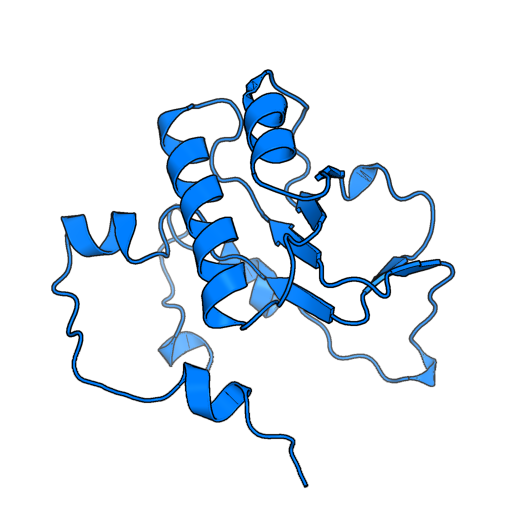5 C CA . ASN A 1 73 ? -14.533 4.393 -4.463 1.00 89.62 73 ASN A CA 1
ATOM 586 C C . ASN A 1 73 ? -13.011 4.232 -4.413 1.00 89.62 73 ASN A C 1
ATOM 588 O O . ASN A 1 73 ? -12.497 3.145 -4.145 1.00 89.62 73 ASN A O 1
ATOM 592 N N . ARG A 1 74 ? -12.281 5.333 -4.631 1.00 91.31 74 ARG A N 1
ATOM 593 C CA . ARG A 1 74 ? -10.829 5.365 -4.408 1.00 91.31 74 ARG A CA 1
ATOM 594 C C . ARG A 1 74 ? -10.551 5.068 -2.926 1.00 91.31 74 ARG A C 1
ATOM 596 O O . ARG A 1 74 ? -11.050 5.812 -2.079 1.00 91.31 74 ARG A O 1
ATOM 603 N N . PRO A 1 75 ? -9.797 4.011 -2.592 1.00 94.44 75 PRO A N 1
ATOM 604 C CA . PRO A 1 75 ? -9.531 3.680 -1.199 1.00 94.44 75 PRO A CA 1
ATOM 605 C C . PRO A 1 75 ? -8.498 4.628 -0.587 1.00 94.44 75 PRO A C 1
ATOM 607 O O . PRO A 1 75 ? -7.768 5.327 -1.299 1.00 94.44 75 PRO A O 1
ATOM 610 N N . HIS A 1 76 ? -8.426 4.622 0.741 1.00 96.19 76 HIS A N 1
ATOM 611 C CA . HIS A 1 76 ? -7.270 5.146 1.462 1.00 96.19 76 HIS A CA 1
ATOM 612 C C . HIS A 1 76 ? -6.124 4.134 1.416 1.00 96.19 76 HIS A C 1
ATOM 614 O O . HIS A 1 76 ? -6.352 2.933 1.272 1.00 96.19 76 HIS A O 1
ATOM 620 N N . VAL A 1 77 ? -4.892 4.613 1.554 1.00 97.31 77 VAL A N 1
ATOM 621 C CA . VAL A 1 77 ? -3.695 3.771 1.621 1.00 97.31 77 VAL A CA 1
ATOM 622 C C . VAL A 1 77 ? -3.011 3.968 2.965 1.00 97.31 77 VAL A C 1
ATOM 624 O O . VAL A 1 77 ? -2.806 5.097 3.413 1.00 97.31 77 VAL A O 1
ATOM 627 N N . VAL A 1 78 ? -2.621 2.864 3.595 1.00 97.25 78 VAL A N 1
ATOM 628 C CA . VAL A 1 78 ? -1.753 2.853 4.770 1.00 97.25 78 VAL A CA 1
ATOM 629 C C . VAL A 1 78 ? -0.466 2.117 4.424 1.00 97.25 78 VAL A C 1
ATOM 631 O O . VAL A 1 78 ? -0.489 0.928 4.105 1.00 97.25 78 VAL A O 1
ATOM 634 N N . PHE A 1 79 ? 0.665 2.814 4.524 1.00 95.75 79 PHE A N 1
ATOM 635 C CA . PHE A 1 79 ? 1.979 2.191 4.388 1.00 95.75 79 PHE A CA 1
ATOM 636 C C . PHE A 1 79 ? 2.364 1.464 5.677 1.00 95.75 79 PHE A C 1
ATOM 638 O O . PHE A 1 79 ? 2.406 2.084 6.745 1.00 95.75 79 PHE A O 1
ATOM 645 N N . ILE A 1 80 ? 2.679 0.172 5.570 1.00 92.00 80 ILE A N 1
ATOM 646 C CA . ILE A 1 80 ? 3.048 -0.706 6.699 1.00 92.00 80 ILE A CA 1
ATOM 647 C C . ILE A 1 80 ? 4.533 -1.118 6.688 1.00 92.00 80 ILE A C 1
ATOM 649 O O . ILE A 1 80 ? 4.950 -1.964 7.469 1.00 92.00 80 ILE A O 1
ATOM 653 N N . ASP A 1 81 ? 5.339 -0.497 5.825 1.00 88.25 81 ASP A N 1
ATOM 654 C CA . ASP A 1 81 ? 6.749 -0.846 5.581 1.00 88.25 81 ASP A CA 1
ATOM 655 C C . ASP A 1 81 ? 7.782 -0.110 6.457 1.00 88.25 81 ASP A C 1
ATOM 657 O O . ASP A 1 81 ? 8.957 -0.460 6.457 1.00 88.25 81 ASP A O 1
ATOM 661 N N . GLY A 1 82 ? 7.373 0.926 7.194 1.00 85.75 82 GLY A N 1
ATOM 662 C CA . GLY A 1 82 ? 8.268 1.709 8.054 1.00 85.75 82 GLY A CA 1
ATOM 663 C C . GLY A 1 82 ? 9.181 2.713 7.332 1.00 85.75 82 GLY A C 1
ATOM 664 O O . GLY A 1 82 ? 9.912 3.442 8.006 1.00 85.75 82 GLY A O 1
ATOM 665 N N . HIS A 1 83 ? 9.115 2.836 6.004 1.00 89.44 83 HIS A N 1
ATOM 666 C CA . HIS A 1 83 ? 9.976 3.752 5.255 1.00 89.44 83 HIS A CA 1
ATOM 667 C C . HIS A 1 83 ? 9.644 5.241 5.503 1.00 89.44 83 HIS A C 1
ATOM 669 O O . HIS A 1 83 ? 8.609 5.624 6.072 1.00 89.44 83 HIS A O 1
ATOM 675 N N . CYS A 1 84 ? 10.570 6.110 5.092 1.00 90.12 84 CYS A N 1
ATOM 676 C CA . CYS A 1 84 ? 10.432 7.563 5.161 1.00 90.12 84 CYS A CA 1
ATOM 677 C C . CYS A 1 84 ? 9.516 8.113 4.065 1.00 90.12 84 CYS A C 1
ATOM 679 O O . CYS A 1 84 ? 9.046 7.385 3.187 1.00 90.12 84 CYS A O 1
ATOM 681 N N . THR A 1 85 ? 9.263 9.418 4.152 1.00 91.75 85 THR A N 1
ATOM 682 C CA . THR A 1 85 ? 8.580 10.150 3.094 1.00 91.75 85 THR A CA 1
ATOM 683 C C . THR A 1 85 ? 9.511 10.480 1.928 1.00 91.75 85 THR A C 1
ATOM 685 O O . THR A 1 85 ? 10.708 10.680 2.138 1.00 91.75 85 THR A O 1
ATOM 688 N N . THR A 1 86 ? 8.969 10.595 0.720 1.00 93.12 86 THR A N 1
ATOM 689 C CA . THR A 1 86 ? 9.658 10.940 -0.532 1.00 93.12 86 THR A CA 1
ATOM 690 C C . THR A 1 86 ? 8.832 11.932 -1.356 1.00 93.12 86 THR A C 1
ATOM 692 O O . THR A 1 86 ? 7.780 12.412 -0.941 1.00 93.12 86 THR A O 1
ATOM 695 N N . GLN A 1 87 ? 9.318 12.275 -2.548 1.00 93.31 87 GLN A N 1
ATOM 696 C CA . GLN A 1 87 ? 8.569 13.096 -3.499 1.00 93.31 87 GLN A CA 1
ATOM 697 C C . GLN A 1 87 ? 7.484 12.289 -4.234 1.00 93.31 87 GLN A C 1
ATOM 699 O O . GLN A 1 87 ? 6.571 12.867 -4.815 1.00 93.31 87 GLN A O 1
ATOM 704 N N . LEU A 1 88 ? 7.549 10.954 -4.201 1.00 95.19 88 LEU A N 1
ATOM 705 C CA . LEU A 1 88 ? 6.627 10.091 -4.940 1.00 95.19 88 LEU A CA 1
ATOM 706 C C . LEU A 1 88 ? 5.242 9.979 -4.270 1.00 95.19 88 LEU A C 1
ATOM 708 O O . LEU A 1 88 ? 4.281 9.549 -4.912 1.00 95.19 88 LEU A O 1
ATOM 712 N N . GLU A 1 89 ? 5.084 10.418 -3.016 1.00 94.56 89 GLU A N 1
ATOM 713 C CA . GLU A 1 89 ? 3.786 10.506 -2.328 1.00 94.56 89 GLU A CA 1
ATOM 714 C C . GLU A 1 89 ? 2.782 11.447 -2.975 1.00 94.56 89 GLU A C 1
ATOM 716 O O . GLU A 1 89 ? 1.575 11.259 -2.796 1.00 94.56 89 GLU A O 1
ATOM 721 N N . GLU A 1 90 ? 3.245 12.434 -3.739 1.00 95.12 90 GLU A N 1
ATOM 722 C CA . GLU A 1 90 ? 2.348 13.301 -4.499 1.00 95.12 90 GLU A CA 1
ATOM 723 C C . GLU A 1 90 ? 1.499 12.466 -5.466 1.00 95.12 90 GLU A C 1
ATOM 725 O O . GLU A 1 90 ? 0.278 12.611 -5.525 1.00 95.12 90 GLU A O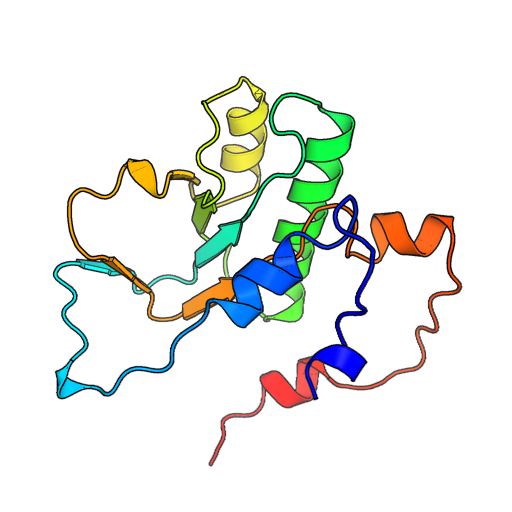 1
ATOM 730 N N . THR A 1 91 ? 2.122 11.496 -6.141 1.00 95.50 91 THR A N 1
ATOM 731 C CA . THR A 1 91 ? 1.407 10.602 -7.057 1.00 95.50 91 THR A CA 1
ATOM 732 C C . THR A 1 91 ? 0.494 9.638 -6.302 1.00 95.50 91 THR A C 1
ATOM 734 O O . THR A 1 91 ? -0.637 9.410 -6.730 1.00 95.50 91 THR A O 1
ATOM 737 N N . TRP A 1 92 ? 0.914 9.127 -5.140 1.00 96.12 92 TRP A N 1
ATOM 738 C CA . TRP A 1 92 ? 0.022 8.334 -4.287 1.00 96.12 92 TRP A CA 1
ATOM 739 C C . TRP A 1 92 ? -1.240 9.117 -3.893 1.00 96.12 92 TRP A C 1
ATOM 741 O O . TRP A 1 92 ? -2.349 8.597 -3.989 1.00 96.12 92 TRP A O 1
ATOM 751 N N . THR A 1 93 ? -1.086 10.382 -3.508 1.00 95.81 93 THR A N 1
ATOM 752 C CA . THR A 1 93 ? -2.206 11.259 -3.130 1.00 95.81 93 THR A CA 1
ATOM 753 C C . THR A 1 93 ? -3.084 11.626 -4.331 1.00 95.81 93 THR A C 1
ATOM 755 O O . THR A 1 93 ? -4.281 11.842 -4.180 1.00 95.81 93 THR A O 1
ATOM 758 N N . ALA A 1 94 ? -2.525 11.659 -5.543 1.00 95.56 94 ALA A N 1
ATOM 759 C CA . ALA A 1 94 ? -3.297 11.874 -6.765 1.00 95.56 94 ALA A CA 1
ATOM 760 C C . ALA A 1 94 ? -4.132 10.640 -7.169 1.00 95.56 94 ALA A C 1
ATOM 762 O O . ALA A 1 94 ? -5.244 10.775 -7.697 1.00 95.56 94 ALA A O 1
ATOM 763 N N . LEU A 1 95 ? -3.601 9.434 -6.937 1.00 94.69 95 LEU A N 1
ATOM 764 C CA . LEU A 1 95 ? -4.239 8.166 -7.304 1.00 94.69 95 LEU A CA 1
ATOM 765 C C . LEU A 1 95 ? -5.288 7.703 -6.281 1.00 94.69 95 LEU A C 1
ATOM 767 O O . LEU A 1 95 ? -6.317 7.145 -6.672 1.00 94.69 95 LEU A O 1
ATOM 771 N N . PHE A 1 96 ? -5.061 7.959 -4.993 1.00 96.06 96 PHE A N 1
ATOM 772 C CA . PHE A 1 96 ? -5.865 7.442 -3.881 1.00 96.06 96 PHE A CA 1
ATOM 773 C C . PHE A 1 96 ? -6.511 8.565 -3.062 1.00 96.06 96 PHE A C 1
ATOM 775 O O . PHE A 1 96 ? -6.131 9.723 -3.176 1.00 96.06 96 PHE A O 1
ATOM 782 N N . SER A 1 97 ? -7.502 8.238 -2.227 1.00 95.50 97 SER A N 1
ATOM 783 C CA . SER A 1 97 ? -8.230 9.255 -1.437 1.00 95.50 97 SER A CA 1
ATOM 784 C C . SER A 1 97 ? -7.391 9.868 -0.316 1.00 95.50 97 SER A C 1
ATOM 786 O O . SER A 1 97 ? -7.732 10.911 0.235 1.00 95.50 97 SER A O 1
ATOM 788 N N . GLY A 1 98 ? -6.289 9.218 0.041 1.00 94.56 98 GLY A N 1
ATOM 789 C CA . GLY A 1 98 ? -5.316 9.733 0.985 1.00 94.56 98 GLY A CA 1
ATOM 790 C C . GLY A 1 98 ? -4.322 8.657 1.380 1.00 94.56 98 GLY A C 1
ATOM 791 O O . GLY A 1 98 ? -4.586 7.463 1.223 1.00 94.56 98 GLY A O 1
ATOM 792 N N . ILE A 1 99 ? -3.194 9.101 1.918 1.00 96.44 99 ILE A N 1
ATOM 793 C CA . ILE A 1 99 ? -2.140 8.234 2.431 1.00 96.44 99 ILE A CA 1
ATOM 794 C C . ILE A 1 99 ? -1.933 8.475 3.924 1.00 96.44 99 ILE A C 1
ATOM 796 O O . ILE A 1 99 ? -1.985 9.610 4.401 1.00 96.44 99 ILE A O 1
ATOM 800 N N . ARG A 1 100 ? -1.668 7.406 4.669 1.00 95.88 100 ARG A N 1
ATOM 801 C CA . ARG A 1 100 ? -1.189 7.457 6.054 1.00 95.88 100 ARG A CA 1
ATOM 802 C C . ARG A 1 100 ? -0.045 6.463 6.217 1.00 95.88 100 ARG A C 1
ATOM 804 O O . ARG A 1 100 ? 0.073 5.487 5.485 1.00 95.88 100 ARG A O 1
ATOM 811 N N . TYR A 1 101 ? 0.803 6.712 7.199 1.00 96.19 101 TYR A N 1
ATOM 812 C CA . TYR A 1 101 ? 1.858 5.787 7.592 1.00 96.19 101 TYR A CA 1
ATOM 813 C C . TYR A 1 101 ? 1.419 5.061 8.856 1.00 96.19 101 TYR A C 1
ATOM 815 O O . TYR A 1 101 ? 0.925 5.711 9.775 1.00 96.19 101 TYR A O 1
ATOM 823 N N . ALA A 1 102 ? 1.648 3.751 8.945 1.00 94.25 102 ALA A N 1
ATOM 824 C CA . ALA A 1 102 ? 1.299 2.984 10.140 1.00 94.25 102 ALA A CA 1
ATOM 825 C C . ALA A 1 102 ? 1.960 3.555 11.408 1.00 94.25 102 ALA A C 1
ATOM 827 O O . ALA A 1 102 ? 1.321 3.667 12.448 1.00 94.25 102 ALA A O 1
ATOM 828 N N . LYS A 1 103 ? 3.208 4.036 11.296 1.00 92.62 103 LYS A N 1
ATOM 829 C CA . LYS A 1 103 ? 3.940 4.695 12.395 1.00 92.62 103 LYS A CA 1
ATOM 830 C C . LYS A 1 103 ? 3.299 5.997 12.898 1.00 92.62 103 LYS A C 1
ATOM 832 O O . LYS A 1 103 ? 3.696 6.498 13.943 1.00 92.62 103 LYS A O 1
ATOM 837 N N . ASN A 1 104 ? 2.346 6.564 12.156 1.00 94.25 104 ASN A N 1
ATOM 838 C CA . ASN A 1 104 ? 1.644 7.785 12.546 1.00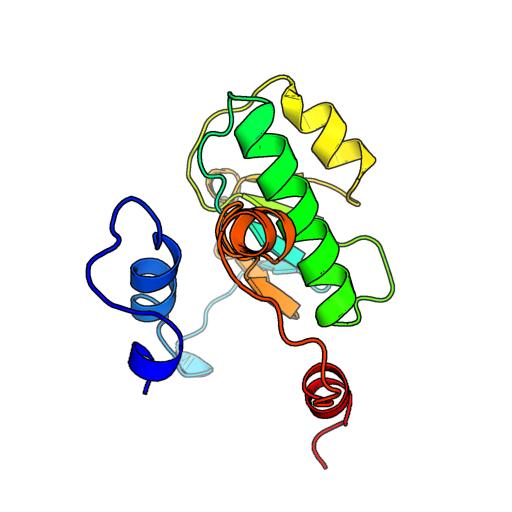 94.25 104 ASN A CA 1
ATOM 839 C C . ASN A 1 104 ? 0.393 7.491 13.390 1.00 94.25 104 ASN A C 1
ATOM 841 O O . ASN A 1 104 ? -0.248 8.434 13.854 1.00 94.25 104 ASN A O 1
ATOM 845 N N . PHE A 1 105 ? 0.030 6.221 13.594 1.00 93.31 105 PHE A N 1
ATOM 846 C CA . PHE A 1 105 ? -1.003 5.850 14.553 1.00 93.31 105 PHE A CA 1
ATOM 847 C C . PHE A 1 105 ? -0.429 5.882 15.970 1.00 93.31 105 PHE A C 1
ATOM 849 O O . PHE A 1 105 ? 0.565 5.228 16.270 1.00 93.31 105 PHE A O 1
ATOM 856 N N . SER A 1 106 ? -1.064 6.651 16.852 1.00 93.12 106 SER A N 1
ATOM 857 C CA . SER A 1 106 ? -0.684 6.768 18.266 1.00 93.12 106 SER A CA 1
ATOM 858 C C . SER A 1 106 ? -1.484 5.843 19.187 1.00 93.12 106 SER A C 1
ATOM 860 O O . SER A 1 106 ? -1.228 5.800 20.388 1.00 93.12 106 SER A O 1
ATOM 862 N N . LYS A 1 107 ? -2.465 5.130 18.631 1.00 92.12 107 LYS A N 1
ATOM 863 C CA . LYS A 1 107 ? -3.427 4.282 19.335 1.00 92.12 107 LYS A CA 1
ATOM 864 C C . LYS A 1 107 ? -3.663 2.988 18.552 1.00 92.12 107 LYS A C 1
ATOM 866 O O . LYS A 1 107 ? -3.396 2.970 17.349 1.00 92.12 107 LYS A O 1
ATOM 871 N N . PRO A 1 108 ? -4.194 1.930 19.185 1.00 91.50 108 PRO A N 1
ATOM 872 C CA . PRO A 1 108 ? -4.672 0.753 18.468 1.00 91.50 108 PRO A CA 1
ATOM 873 C C . PRO A 1 108 ? -5.791 1.127 17.483 1.00 91.50 108 PRO A C 1
ATOM 875 O O . PRO A 1 108 ? -6.851 1.609 17.896 1.00 91.50 108 PRO A O 1
ATOM 878 N N . VAL A 1 109 ? -5.544 0.907 16.188 1.00 93.25 109 VAL A N 1
ATOM 879 C CA . VAL A 1 109 ? -6.479 1.209 15.093 1.00 93.25 109 VAL A CA 1
ATOM 880 C C . VAL A 1 109 ? -6.902 -0.073 14.401 1.00 93.25 109 VAL A C 1
ATOM 882 O O . VAL A 1 109 ? -6.068 -0.924 14.089 1.00 93.25 109 VAL A O 1
ATOM 885 N N . CYS A 1 110 ? -8.194 -0.179 14.118 1.00 93.06 110 CYS A N 1
ATOM 886 C CA . CYS A 1 110 ? -8.784 -1.323 13.448 1.00 93.06 110 CYS A CA 1
ATOM 887 C C . CYS A 1 110 ? -9.535 -0.897 12.197 1.00 93.06 110 CYS A C 1
ATOM 889 O O . CYS A 1 110 ? -10.159 0.160 12.144 1.00 93.06 110 CYS A O 1
ATOM 891 N N . PHE A 1 111 ? -9.468 -1.742 11.176 1.00 94.00 111 PHE A N 1
ATOM 892 C CA . PHE A 1 111 ? -10.063 -1.484 9.874 1.00 94.00 111 PHE A CA 1
ATOM 893 C C . PHE A 1 111 ? -11.238 -2.429 9.685 1.00 94.00 111 PHE A C 1
ATOM 895 O O . PHE A 1 111 ? -11.083 -3.643 9.817 1.00 94.00 111 PHE A O 1
ATOM 902 N N . ARG A 1 112 ? -12.409 -1.889 9.345 1.00 92.38 112 ARG A N 1
ATOM 903 C CA . ARG A 1 112 ? -13.572 -2.714 8.988 1.00 92.38 112 ARG A CA 1
ATOM 904 C C . ARG A 1 112 ? -13.336 -3.512 7.720 1.00 92.38 112 ARG A C 1
ATOM 906 O O . ARG A 1 112 ? -13.767 -4.655 7.618 1.00 92.38 112 ARG A O 1
ATOM 913 N N . HIS A 1 113 ? -12.646 -2.894 6.768 1.00 93.31 113 HIS A N 1
ATOM 914 C CA . HIS A 1 113 ? -12.308 -3.501 5.497 1.00 93.31 113 HIS A CA 1
ATOM 915 C C . HIS A 1 113 ? -10.872 -3.126 5.125 1.00 93.31 113 HIS A C 1
ATOM 917 O O . HIS A 1 113 ? -10.603 -2.038 4.613 1.00 93.31 113 HIS A O 1
ATOM 923 N N . ALA A 1 114 ? -9.948 -4.045 5.397 1.00 93.88 114 ALA A N 1
ATOM 924 C CA . ALA A 1 114 ? -8.559 -3.950 4.969 1.00 93.88 114 ALA A CA 1
ATOM 925 C C . ALA A 1 114 ? -8.311 -4.869 3.771 1.00 93.88 114 ALA A C 1
ATOM 927 O O . ALA A 1 114 ? -8.706 -6.034 3.780 1.00 93.88 114 ALA A O 1
ATOM 928 N N . VAL A 1 115 ? -7.614 -4.351 2.764 1.00 94.31 115 VAL A N 1
ATOM 929 C CA . VAL A 1 115 ? -7.147 -5.124 1.610 1.00 94.31 115 VAL A CA 1
ATOM 930 C C . VAL A 1 115 ? -5.626 -5.125 1.626 1.00 94.31 115 VAL A C 1
ATOM 932 O O . VAL A 1 115 ? -4.999 -4.068 1.576 1.00 94.31 115 VAL A O 1
ATOM 935 N N . LEU A 1 116 ? -5.026 -6.311 1.693 1.00 90.62 116 LEU A N 1
ATOM 936 C CA . LEU A 1 116 ? -3.580 -6.473 1.566 1.00 90.62 116 LEU A CA 1
ATOM 937 C C . LEU A 1 116 ? -3.203 -6.357 0.088 1.00 90.62 116 LEU A C 1
ATOM 939 O O . LEU A 1 116 ? -3.568 -7.220 -0.711 1.00 90.62 116 LEU A O 1
ATOM 943 N N . SER A 1 117 ? -2.486 -5.294 -0.277 1.00 90.62 117 SER A N 1
ATOM 944 C CA . SER A 1 117 ? -1.929 -5.180 -1.624 1.00 90.62 117 SER A CA 1
ATOM 945 C C . SER A 1 117 ? -0.706 -6.091 -1.740 1.00 90.62 117 SER A C 1
ATOM 947 O O . SER A 1 117 ? 0.157 -6.046 -0.859 1.00 90.62 117 SER A O 1
ATOM 949 N N . PRO A 1 118 ? -0.579 -6.888 -2.814 1.00 84.44 118 PRO A N 1
ATOM 950 C CA . PRO A 1 118 ? 0.658 -7.592 -3.093 1.00 84.44 118 PRO A CA 1
ATOM 951 C C . PRO A 1 118 ? 1.778 -6.582 -3.372 1.00 84.44 118 PRO A C 1
ATOM 953 O O . PRO A 1 118 ? 1.529 -5.446 -3.791 1.00 84.44 118 PRO A O 1
ATOM 956 N N . LEU A 1 119 ? 3.014 -7.021 -3.148 1.00 81.25 119 LEU A N 1
ATOM 957 C CA . LEU A 1 119 ? 4.225 -6.273 -3.477 1.00 81.25 119 LEU A CA 1
ATOM 958 C C . LEU A 1 119 ? 4.281 -5.981 -4.988 1.00 81.25 119 LEU A C 1
ATOM 960 O O . LEU A 1 119 ? 3.718 -6.741 -5.780 1.00 81.25 119 LEU A O 1
ATOM 964 N N . GLY A 1 120 ? 4.980 -4.923 -5.409 1.00 71.44 120 GLY A N 1
ATOM 965 C CA . GLY A 1 120 ? 5.084 -4.520 -6.819 1.00 71.44 120 GLY A CA 1
ATOM 966 C C . GLY A 1 120 ? 5.371 -5.655 -7.819 1.00 71.44 120 GLY A C 1
ATOM 967 O O . GLY A 1 120 ? 4.760 -5.712 -8.887 1.00 71.44 120 GLY A O 1
ATOM 968 N N . TYR A 1 121 ? 6.218 -6.616 -7.443 1.00 75.88 121 TYR A N 1
ATOM 969 C CA . TYR A 1 121 ? 6.624 -7.757 -8.276 1.00 75.88 121 TYR A CA 1
ATOM 970 C C . TYR A 1 121 ? 5.610 -8.899 -8.381 1.00 75.88 121 TYR A C 1
ATOM 972 O O . TYR A 1 121 ? 5.701 -9.733 -9.278 1.00 75.88 121 TYR A O 1
ATOM 980 N N . GLU A 1 122 ? 4.623 -8.939 -7.493 1.00 73.94 122 GLU A N 1
ATOM 981 C CA . GLU A 1 122 ? 3.706 -10.073 -7.350 1.00 73.94 122 GLU A CA 1
ATOM 982 C C . GLU A 1 122 ? 2.435 -9.939 -8.200 1.00 73.94 122 GLU A C 1
ATOM 984 O O . GLU A 1 122 ? 1.459 -10.665 -8.003 1.00 73.94 122 GLU A O 1
ATOM 989 N N . THR A 1 123 ? 2.427 -9.015 -9.163 1.00 73.44 123 THR A N 1
ATOM 990 C CA . THR A 1 123 ? 1.266 -8.744 -10.018 1.00 73.44 123 THR A CA 1
ATOM 991 C C . THR A 1 123 ? 1.521 -9.038 -11.486 1.00 73.44 123 THR A C 1
ATOM 993 O O . THR A 1 123 ? 2.658 -9.173 -11.939 1.00 73.44 123 THR A O 1
ATOM 996 N N . ALA A 1 124 ? 0.425 -9.108 -12.247 1.00 77.00 124 ALA A N 1
ATOM 997 C CA . ALA A 1 124 ? 0.434 -9.391 -13.678 1.00 77.00 124 ALA A CA 1
ATOM 998 C C . ALA A 1 124 ? 1.353 -8.457 -14.485 1.00 77.00 124 ALA A C 1
ATOM 1000 O O . ALA A 1 124 ? 1.908 -8.894 -15.488 1.00 77.00 124 ALA A O 1
ATOM 1001 N N . LEU A 1 125 ? 1.550 -7.205 -14.046 1.00 80.44 125 LEU A N 1
ATOM 1002 C CA . LEU A 1 125 ? 2.437 -6.260 -14.728 1.00 80.44 125 LEU A CA 1
ATOM 1003 C C . LEU A 1 125 ? 3.880 -6.766 -14.792 1.00 80.44 125 LEU A C 1
ATOM 1005 O O . LEU A 1 125 ? 4.531 -6.587 -15.815 1.00 80.44 125 LEU A O 1
ATOM 1009 N N . VAL A 1 126 ? 4.369 -7.384 -13.715 1.00 77.12 126 VAL A N 1
ATOM 1010 C CA . VAL A 1 126 ? 5.753 -7.858 -13.650 1.00 77.12 126 VAL A CA 1
ATOM 1011 C C . VAL A 1 126 ? 5.849 -9.331 -14.018 1.00 77.12 126 VAL A C 1
ATOM 1013 O O . VAL A 1 126 ? 6.676 -9.683 -14.855 1.00 77.12 126 VAL A O 1
ATOM 1016 N N . LYS A 1 127 ? 4.956 -10.181 -13.496 1.00 75.12 127 LYS A N 1
ATOM 1017 C CA . LYS A 1 127 ? 4.930 -11.607 -13.858 1.00 75.12 127 LYS A CA 1
ATOM 1018 C C . LYS A 1 127 ? 4.723 -11.817 -15.355 1.00 75.12 127 LYS A C 1
ATOM 1020 O O . LYS A 1 127 ? 5.374 -12.669 -15.941 1.00 75.12 127 LYS A O 1
ATOM 1025 N N . GLY A 1 128 ? 3.920 -10.977 -16.010 1.00 77.19 128 GLY A N 1
ATOM 1026 C CA . GLY A 1 128 ? 3.695 -11.047 -17.457 1.00 77.19 128 GLY A CA 1
ATOM 1027 C C . GLY A 1 128 ? 4.921 -10.737 -18.322 1.00 77.19 128 GLY A C 1
ATOM 1028 O O . GLY A 1 128 ? 4.864 -10.943 -19.531 1.00 77.19 128 GLY A O 1
ATOM 1029 N N . LEU A 1 129 ? 6.024 -10.250 -17.739 1.00 77.31 129 LEU A N 1
ATOM 1030 C CA . LEU A 1 129 ? 7.291 -10.060 -18.455 1.00 77.31 129 LEU A CA 1
ATOM 1031 C C . LEU A 1 129 ? 8.093 -11.361 -18.588 1.00 77.31 129 LEU A C 1
ATOM 1033 O O . LEU A 1 129 ? 8.933 -11.463 -19.481 1.00 77.31 129 LEU A O 1
ATOM 1037 N N . SER A 1 130 ? 7.865 -12.333 -17.702 1.00 71.94 130 SER A N 1
ATOM 1038 C CA . SER A 1 130 ? 8.650 -13.572 -17.610 1.00 71.94 130 SER A CA 1
ATOM 1039 C C . SER A 1 130 ? 7.814 -14.852 -17.641 1.00 71.94 130 SER A C 1
ATOM 1041 O O . SER A 1 130 ? 8.363 -15.922 -17.887 1.00 71.94 130 SER A O 1
ATOM 1043 N N . GLU A 1 131 ? 6.510 -14.762 -17.390 1.00 74.56 131 GLU A N 1
ATOM 1044 C CA . GLU A 1 131 ? 5.595 -15.893 -17.246 1.00 74.56 131 GLU A CA 1
ATOM 1045 C C . GLU A 1 131 ? 4.436 -15.802 -18.247 1.00 74.56 131 GLU A C 1
ATOM 1047 O O . GLU A 1 131 ? 3.977 -14.719 -18.618 1.00 74.56 131 GLU A O 1
ATOM 1052 N N . GLU A 1 132 ? 3.914 -16.958 -18.662 1.00 72.19 132 GLU A N 1
ATOM 1053 C CA . GLU A 1 132 ? 2.683 -17.020 -19.447 1.00 72.19 132 GLU A CA 1
ATOM 1054 C C . GLU A 1 132 ? 1.462 -16.824 -18.537 1.00 72.19 132 GLU A C 1
ATOM 1056 O O . GLU A 1 132 ? 1.150 -17.663 -17.690 1.00 72.19 132 GLU A O 1
ATOM 1061 N N . ILE A 1 133 ? 0.738 -15.719 -18.729 1.00 66.00 133 ILE A N 1
ATOM 1062 C CA . ILE A 1 133 ? -0.511 -15.454 -18.008 1.00 66.00 133 ILE A CA 1
ATOM 1063 C C . ILE A 1 133 ? -1.677 -16.093 -18.770 1.00 66.00 133 ILE A C 1
ATOM 1065 O O . ILE A 1 133 ? -2.127 -15.596 -19.804 1.00 66.00 133 ILE A O 1
ATOM 1069 N N . TYR A 1 134 ? -2.205 -17.190 -18.232 1.00 64.50 134 TYR A N 1
ATOM 1070 C CA . TYR A 1 134 ? -3.378 -17.866 -18.783 1.00 64.50 134 TYR A CA 1
ATOM 1071 C C . TYR A 1 134 ? -4.673 -17.162 -18.351 1.00 64.50 134 TYR A C 1
ATOM 1073 O O . TYR A 1 134 ? -5.260 -17.482 -17.323 1.00 64.50 134 TYR A O 1
ATOM 1081 N N . CYS A 1 135 ? -5.166 -16.229 -19.167 1.00 64.50 135 CYS A N 1
ATOM 1082 C CA . CYS A 1 135 ? -6.418 -15.494 -18.922 1.00 64.50 135 CYS A CA 1
ATOM 1083 C C . CYS A 1 135 ? -7.703 -16.304 -19.208 1.00 64.50 135 CYS A C 1
ATOM 1085 O O . CYS A 1 135 ? -8.700 -15.730 -19.650 1.00 64.50 135 CYS A O 1
ATOM 1087 N N . LYS A 1 136 ? -7.711 -17.632 -19.017 1.00 57.19 136 LYS A N 1
ATOM 1088 C CA . LYS A 1 136 ? -8.958 -18.403 -19.147 1.00 57.19 136 LYS A CA 1
ATOM 1089 C C . LYS A 1 136 ? -9.829 -18.148 -17.921 1.00 57.19 136 LYS A C 1
ATOM 1091 O O . LYS A 1 136 ? -9.366 -18.274 -16.796 1.00 57.19 136 LYS A O 1
ATOM 1096 N N . GLU A 1 137 ? -11.066 -17.743 -18.182 1.00 54.81 137 GLU A N 1
ATOM 1097 C CA . GLU A 1 137 ? -12.062 -17.312 -17.204 1.00 54.81 137 GLU A CA 1
ATOM 1098 C C . GLU A 1 137 ? -12.213 -18.300 -16.038 1.00 54.81 137 GLU A C 1
ATOM 1100 O O . GLU A 1 137 ? -12.922 -19.297 -16.144 1.00 54.81 137 GLU A O 1
ATOM 1105 N N . GLU A 1 138 ? -11.614 -17.982 -14.891 1.00 44.88 138 GLU A N 1
ATOM 1106 C CA . GLU A 1 138 ? -12.122 -18.440 -13.606 1.00 44.88 138 GLU A CA 1
ATOM 1107 C C . GLU A 1 138 ? -12.517 -17.237 -12.757 1.00 44.88 138 GLU A C 1
ATOM 1109 O O . GLU A 1 138 ? -11.746 -16.341 -12.415 1.00 44.88 138 GLU A O 1
ATOM 1114 N N . SER A 1 139 ? -13.805 -17.236 -12.460 1.00 47.50 139 SER A N 1
ATOM 1115 C CA . SER A 1 139 ? -14.626 -16.267 -11.760 1.00 47.50 139 SER A CA 1
ATOM 1116 C C . SER A 1 139 ? -14.270 -16.100 -10.272 1.00 47.50 139 SER A C 1
ATOM 1118 O O . SER A 1 139 ? -15.169 -16.051 -9.433 1.00 47.50 139 SER A O 1
ATOM 1120 N N . SER A 1 140 ? -12.992 -16.020 -9.900 1.00 47.41 140 SER A N 1
ATOM 1121 C CA . SER A 1 140 ? -12.574 -15.875 -8.493 1.00 47.41 140 SER A CA 1
ATOM 1122 C C . SER A 1 140 ? -12.945 -14.503 -7.906 1.00 47.41 140 SER A C 1
ATOM 1124 O O . SER A 1 140 ? -13.336 -14.402 -6.742 1.00 47.41 140 SER A O 1
ATOM 1126 N N . ALA A 1 141 ? -12.967 -13.451 -8.731 1.00 45.59 141 ALA A N 1
ATOM 1127 C CA . ALA A 1 141 ? -13.511 -12.149 -8.332 1.00 45.59 141 ALA A CA 1
ATOM 1128 C C . ALA A 1 141 ? -15.042 -12.188 -8.127 1.00 45.59 141 ALA A C 1
ATOM 1130 O O . ALA A 1 141 ? -15.574 -11.507 -7.253 1.00 45.59 141 ALA A O 1
ATOM 1131 N N . GLN A 1 142 ? -15.773 -13.029 -8.873 1.00 41.94 142 GLN A N 1
ATOM 1132 C CA . GLN A 1 142 ? -17.226 -13.176 -8.694 1.00 41.94 142 GLN A CA 1
ATOM 1133 C C . GLN A 1 142 ? -17.590 -14.044 -7.481 1.00 41.94 142 GLN A C 1
ATOM 1135 O O . GLN A 1 142 ? -18.671 -13.866 -6.920 1.00 41.94 142 GLN A O 1
ATOM 1140 N N . SER A 1 143 ? -16.717 -14.961 -7.039 1.00 36.91 143 SER A N 1
ATOM 1141 C CA . SER A 1 143 ? -16.953 -15.725 -5.804 1.00 36.91 143 SER A CA 1
ATOM 1142 C C . SER A 1 143 ? -16.801 -14.884 -4.535 1.00 36.91 143 SER A C 1
ATOM 1144 O O . SER A 1 143 ? -17.458 -15.188 -3.545 1.00 36.91 143 SER A O 1
ATOM 1146 N N . LEU A 1 144 ? -16.007 -13.806 -4.570 1.00 39.38 144 LEU A N 1
ATOM 1147 C CA . LEU A 1 144 ? -15.857 -12.859 -3.454 1.00 39.38 144 LEU A CA 1
ATOM 1148 C C . LEU A 1 144 ? -16.989 -11.815 -3.387 1.00 39.38 144 LEU A C 1
ATOM 1150 O O . LEU A 1 144 ? -17.203 -11.210 -2.343 1.00 39.38 144 LEU A O 1
ATOM 1154 N N . ALA A 1 145 ? -17.740 -11.625 -4.477 1.00 39.19 145 ALA A N 1
ATOM 1155 C CA . ALA A 1 145 ? -18.842 -10.662 -4.569 1.00 39.19 145 ALA A CA 1
ATOM 1156 C C . ALA A 1 145 ? -20.220 -11.235 -4.176 1.00 39.19 145 ALA A C 1
ATOM 1158 O O . ALA A 1 145 ? -21.226 -10.524 -4.230 1.00 39.19 145 ALA A O 1
ATOM 1159 N N . LYS A 1 146 ? -20.308 -12.520 -3.804 1.00 30.61 146 LYS A N 1
ATOM 1160 C CA . LYS A 1 146 ? -21.565 -13.111 -3.327 1.00 30.61 146 LYS A CA 1
ATOM 1161 C C . LYS A 1 146 ? -21.684 -12.909 -1.814 1.00 30.61 146 LYS A C 1
ATOM 1163 O O . LYS A 1 146 ? -20.798 -13.366 -1.095 1.00 30.61 146 LYS A O 1
ATOM 1168 N N . PRO A 1 147 ? -22.769 -12.292 -1.305 1.00 36.78 147 PRO A N 1
ATOM 1169 C CA . PRO A 1 147 ? -23.024 -12.292 0.127 1.00 36.78 147 PRO A CA 1
ATOM 1170 C C . PRO A 1 147 ? -23.163 -13.746 0.584 1.00 36.78 147 PRO A C 1
ATOM 1172 O O . PRO A 1 147 ? -23.974 -14.499 0.035 1.00 36.78 147 PRO A O 1
ATOM 1175 N N . GLN A 1 148 ? -22.337 -14.145 1.551 1.00 42.44 148 GLN A N 1
ATOM 1176 C CA . GLN A 1 148 ? -22.526 -15.403 2.262 1.00 42.44 148 GLN A CA 1
ATOM 1177 C C . GLN A 1 148 ? -23.900 -15.325 2.942 1.00 42.44 148 GLN A C 1
ATOM 1179 O O . GLN A 1 148 ? -24.154 -14.399 3.711 1.00 42.44 148 GLN A O 1
ATOM 1184 N N . ARG A 1 149 ? -24.812 -16.221 2.549 1.00 36.62 149 ARG A N 1
ATOM 1185 C CA . ARG A 1 149 ? -26.105 -16.407 3.220 1.00 36.62 149 ARG A CA 1
ATOM 1186 C C . ARG A 1 149 ? -25.921 -17.211 4.491 1.00 36.62 149 ARG A C 1
ATOM 1188 O O . ARG A 1 149 ? -25.101 -18.153 4.443 1.00 36.62 149 ARG A O 1
#

Secondary structure (DSSP, 8-state):
-GGGTS-SS-TTT-HHHHHHHH-----TTS---SEEE-S-EEEE--SSTT-HHHHHHHHHHHHHHHHHTT-SSPPEEEE-S-----STHHHHHHHSSEEEEGGG--S-EEESSEEEPPPGGGSHHHHTTTS--------HHHHHTSPP-

Radius of gyration: 16.28 Å; chains: 1; bounding box: 40×38×43 Å

Foldseek 3Di:
DVCVVAPPDPPVQCPVVVVVVPDDDDDPVPDDAPAEDAFEEEEFEQNDQADPVSVVLRLVQSVVQCVLLPPPDFGEYEYAHPDDDDPCVVVVVVRGVYYYYPVPDPTHYDYPHYTYGDGSCPDCVNCVVPHDDDPDDDVPSVVSVDPDD

pLDDT: mean 80.84, std 16.89, range [30.61, 97.31]

Organism: Brassica cretica (NCBI:txid69181)